Protein AF-A0AA94TQJ9-F1 (afdb_monomer)

Organism: NCBI:txid1716143

Sequence (52 aa):
MFELVIENKGAEYVAFTAEKKREVELVMQCHIRSLTDGLAYIREAKPEKEKK

Mean predicted aligned error: 6.35 Å

Structure (mmCIF, N/CA/C/O backbone):
data_AF-A0AA94TQJ9-F1
#
_entry.id   AF-A0AA94TQJ9-F1
#
loop_
_atom_site.group_PDB
_atom_site.id
_atom_site.type_symbol
_atom_site.label_atom_id
_atom_site.label_alt_id
_atom_site.label_comp_id
_atom_site.label_asym_id
_atom_site.label_entity_id
_atom_site.label_seq_id
_atom_site.pdbx_PDB_ins_code
_atom_site.Cartn_x
_atom_site.Cartn_y
_atom_site.Cartn_z
_atom_site.occupancy
_atom_site.B_iso_or_equiv
_atom_site.auth_seq_id
_atom_site.auth_comp_id
_atom_site.auth_asym_id
_atom_site.auth_atom_id
_atom_site.pdbx_PDB_model_num
ATOM 1 N N . MET A 1 1 ? -10.231 9.107 4.751 1.00 88.19 1 MET A N 1
ATOM 2 C CA . MET A 1 1 ? -9.785 7.788 4.273 1.00 88.19 1 MET A CA 1
ATOM 3 C C . MET A 1 1 ? -8.290 7.855 3.965 1.00 88.19 1 MET A C 1
ATOM 5 O O . MET A 1 1 ? -7.794 8.914 3.601 1.00 88.19 1 MET A O 1
ATOM 9 N N . PHE A 1 2 ? -7.549 6.772 4.166 1.00 92.00 2 PHE A N 1
ATOM 10 C CA . PHE A 1 2 ? -6.129 6.660 3.831 1.00 92.00 2 PHE A CA 1
ATOM 11 C C . PHE A 1 2 ? -5.971 5.711 2.646 1.00 92.00 2 PHE A C 1
ATOM 13 O O . PHE A 1 2 ? -6.622 4.669 2.595 1.00 92.00 2 PHE A O 1
ATOM 20 N N . GLU A 1 3 ? -5.090 6.060 1.721 1.00 93.31 3 GLU A N 1
ATOM 21 C CA . GLU A 1 3 ? -4.813 5.296 0.509 1.00 93.31 3 GLU A CA 1
ATOM 22 C C . GLU A 1 3 ? -3.349 4.861 0.501 1.00 93.31 3 GLU A C 1
ATOM 24 O O . GLU A 1 3 ? -2.458 5.650 0.817 1.00 93.31 3 GLU A O 1
ATOM 29 N N . LEU A 1 4 ? -3.094 3.610 0.130 1.00 92.81 4 LEU A N 1
ATOM 30 C CA . LEU A 1 4 ? -1.782 3.123 -0.265 1.00 92.81 4 LEU A CA 1
ATOM 31 C C . LEU A 1 4 ? -1.639 3.349 -1.763 1.00 92.81 4 LEU A C 1
ATOM 33 O O . LEU A 1 4 ? -2.361 2.736 -2.550 1.00 92.81 4 LEU A O 1
ATOM 37 N N . VAL A 1 5 ? -0.695 4.193 -2.149 1.00 92.44 5 VAL A N 1
ATOM 38 C CA . VAL A 1 5 ? -0.356 4.438 -3.548 1.00 92.44 5 VAL A CA 1
ATOM 39 C C . VAL A 1 5 ? 0.945 3.716 -3.857 1.00 92.44 5 VAL A C 1
ATOM 41 O O . VAL A 1 5 ? 1.897 3.797 -3.080 1.00 92.44 5 VAL A O 1
ATOM 44 N N . ILE A 1 6 ? 0.968 2.999 -4.977 1.00 91.69 6 ILE A N 1
ATOM 45 C CA . ILE A 1 6 ? 2.181 2.408 -5.536 1.00 91.69 6 ILE A CA 1
ATOM 46 C C . ILE A 1 6 ? 2.504 3.160 -6.823 1.00 91.69 6 ILE A C 1
ATOM 48 O O . ILE A 1 6 ? 1.696 3.201 -7.752 1.00 91.69 6 ILE A O 1
ATOM 52 N N . GLU A 1 7 ? 3.695 3.741 -6.874 1.00 90.94 7 GLU A N 1
ATOM 53 C CA . GLU A 1 7 ? 4.272 4.322 -8.079 1.00 90.94 7 GLU A CA 1
ATOM 54 C C . GLU A 1 7 ? 5.232 3.318 -8.717 1.00 90.94 7 GLU A C 1
ATOM 56 O O . GLU A 1 7 ? 6.235 2.929 -8.119 1.00 90.94 7 GLU A O 1
ATOM 61 N N . ASN A 1 8 ? 4.955 2.900 -9.949 1.00 89.75 8 ASN A N 1
ATOM 62 C CA . ASN A 1 8 ? 5.837 2.026 -10.714 1.00 89.75 8 ASN A CA 1
ATOM 63 C C . ASN A 1 8 ? 6.070 2.612 -12.112 1.00 89.75 8 ASN A C 1
ATOM 65 O O . ASN A 1 8 ? 5.129 2.797 -12.881 1.00 89.75 8 ASN A O 1
ATOM 69 N N . LYS A 1 9 ? 7.334 2.911 -12.446 1.00 86.25 9 LYS A N 1
ATOM 70 C CA . LYS A 1 9 ? 7.762 3.444 -13.758 1.00 86.25 9 LYS A CA 1
ATOM 71 C C . LYS A 1 9 ? 6.949 4.667 -14.227 1.00 86.25 9 LYS A C 1
ATOM 73 O O . LYS A 1 9 ? 6.618 4.777 -15.404 1.00 86.25 9 LYS A O 1
ATOM 78 N N . GLY A 1 10 ? 6.631 5.582 -13.307 1.00 85.62 10 GLY A N 1
ATOM 79 C CA . GLY A 1 10 ? 5.876 6.809 -13.593 1.00 85.62 10 GLY A CA 1
ATOM 80 C C . GLY A 1 10 ? 4.357 6.628 -13.687 1.00 85.62 10 GLY A C 1
ATOM 81 O O . GLY A 1 10 ? 3.654 7.593 -13.975 1.00 85.62 10 GLY A O 1
ATOM 82 N N . ALA A 1 11 ? 3.841 5.419 -13.443 1.00 88.00 11 ALA A N 1
ATOM 83 C CA . ALA A 1 11 ? 2.417 5.165 -13.273 1.00 88.00 11 ALA A CA 1
ATOM 84 C C . ALA A 1 11 ? 2.091 5.011 -11.783 1.00 88.00 11 ALA A C 1
ATOM 86 O O . ALA A 1 11 ? 2.661 4.158 -11.101 1.00 88.00 11 ALA A O 1
ATOM 87 N N . GLU A 1 12 ? 1.157 5.818 -11.288 1.00 91.31 12 GLU A N 1
ATOM 88 C CA . GLU A 1 12 ? 0.611 5.694 -9.937 1.00 91.31 12 GLU A CA 1
ATOM 89 C C . GLU A 1 12 ? -0.707 4.922 -9.970 1.00 91.31 12 GLU A C 1
ATOM 91 O O . GLU A 1 12 ? -1.567 5.177 -10.816 1.00 91.31 12 GLU A O 1
ATOM 96 N N . TYR A 1 13 ? -0.899 4.014 -9.016 1.00 90.25 13 TYR A N 1
ATOM 97 C CA . TYR A 1 13 ? -2.200 3.400 -8.770 1.00 90.25 13 TYR A CA 1
ATOM 98 C C . TYR A 1 13 ? -2.459 3.220 -7.276 1.00 90.25 13 TYR A C 1
ATOM 100 O O . TYR A 1 13 ? -1.542 3.038 -6.472 1.00 90.25 13 TYR A O 1
ATOM 108 N N . VAL A 1 14 ? -3.737 3.271 -6.902 1.00 91.50 14 VAL A N 1
ATOM 109 C CA . VAL A 1 14 ? -4.181 3.015 -5.531 1.00 91.50 14 VAL A CA 1
ATOM 110 C C . VAL A 1 14 ? -4.271 1.507 -5.330 1.00 91.50 14 VAL A C 1
ATOM 112 O O . VAL A 1 14 ? -5.059 0.826 -5.982 1.00 91.50 14 VAL A O 1
ATOM 115 N N . ALA A 1 15 ? -3.441 0.982 -4.438 1.00 89.75 15 ALA A N 1
ATOM 116 C CA . ALA A 1 15 ? -3.330 -0.444 -4.163 1.00 89.75 15 ALA A CA 1
ATOM 117 C C . ALA A 1 15 ? -4.253 -0.907 -3.032 1.00 89.75 15 ALA A C 1
ATOM 119 O O . ALA A 1 15 ? -4.674 -2.061 -3.001 1.00 89.75 15 ALA A O 1
ATOM 120 N N . PHE A 1 16 ? -4.545 -0.020 -2.080 1.00 91.94 16 PHE A N 1
ATOM 121 C CA . PHE A 1 16 ? -5.380 -0.323 -0.923 1.00 91.94 16 PHE A CA 1
ATOM 122 C C . PHE A 1 16 ? -5.955 0.962 -0.329 1.00 91.94 16 PHE A C 1
ATOM 124 O O . PHE A 1 16 ? -5.275 1.985 -0.316 1.00 91.94 16 PHE A O 1
ATOM 131 N N . THR A 1 17 ? -7.175 0.918 0.201 1.00 92.81 17 THR A N 1
ATOM 132 C CA . THR A 1 17 ? -7.786 2.045 0.916 1.00 92.81 17 THR A CA 1
ATOM 133 C C . THR A 1 17 ? -8.391 1.571 2.231 1.00 92.81 17 THR A C 1
ATOM 135 O O . THR A 1 17 ? -8.974 0.491 2.309 1.00 92.81 17 THR A O 1
ATOM 138 N N . ALA A 1 18 ? -8.232 2.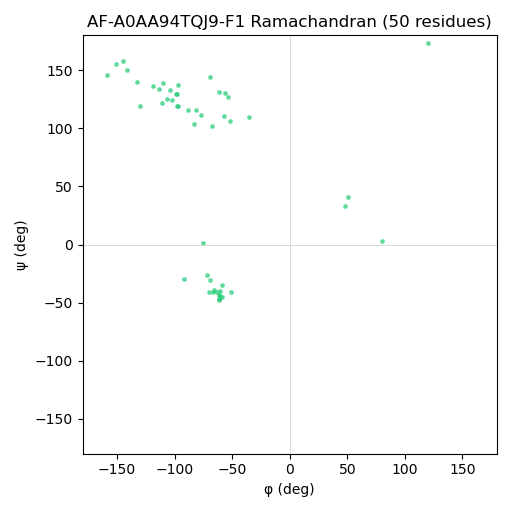366 3.288 1.00 93.25 18 ALA A N 1
ATOM 139 C CA . ALA A 1 18 ? -8.814 2.076 4.594 1.00 93.25 18 ALA A CA 1
ATOM 140 C C . ALA A 1 18 ? -9.112 3.351 5.384 1.00 93.25 18 ALA A C 1
ATOM 142 O O . ALA A 1 18 ? -8.469 4.385 5.216 1.00 93.25 18 ALA A O 1
ATOM 143 N N . GLU A 1 19 ? -10.062 3.278 6.313 1.00 91.56 19 GLU A N 1
ATOM 144 C CA . GLU A 1 19 ? -10.372 4.401 7.210 1.00 91.56 19 GLU A CA 1
ATOM 145 C C . GLU A 1 19 ? -9.283 4.632 8.264 1.00 91.56 19 GLU A C 1
ATOM 147 O O . GLU A 1 19 ? -9.096 5.746 8.754 1.00 91.56 19 GLU A O 1
ATOM 152 N N . LYS A 1 20 ? -8.531 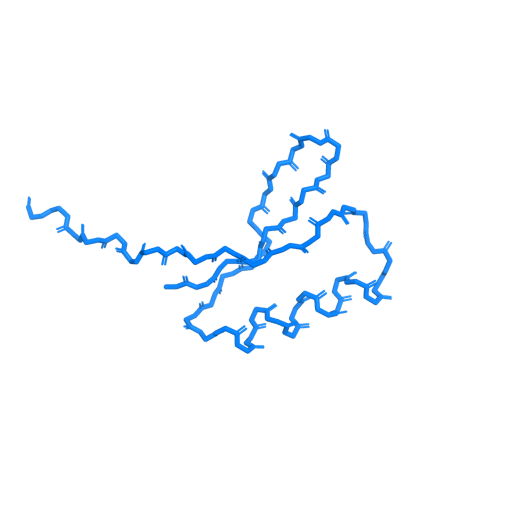3.583 8.612 1.00 91.88 20 LYS A N 1
ATOM 153 C CA . LYS A 1 20 ? -7.486 3.632 9.636 1.00 91.88 20 LYS A CA 1
ATOM 154 C C . LYS A 1 20 ? -6.106 3.596 8.997 1.00 91.88 20 LYS A C 1
ATOM 156 O O . LYS A 1 20 ? -5.745 2.623 8.342 1.00 91.88 20 LYS A O 1
ATOM 161 N N . LYS A 1 21 ? -5.273 4.591 9.317 1.00 90.75 21 LYS A N 1
ATOM 162 C CA . LYS A 1 21 ? -3.876 4.670 8.857 1.00 90.75 21 LYS A CA 1
ATOM 163 C C . LYS A 1 21 ? -3.075 3.387 9.117 1.00 90.75 21 LYS A C 1
ATOM 165 O O . LYS A 1 21 ? -2.342 2.941 8.245 1.00 90.75 21 LYS A O 1
ATOM 170 N N . ARG A 1 22 ? -3.264 2.766 10.289 1.00 93.56 22 ARG A N 1
ATOM 171 C CA . ARG A 1 22 ? -2.554 1.536 10.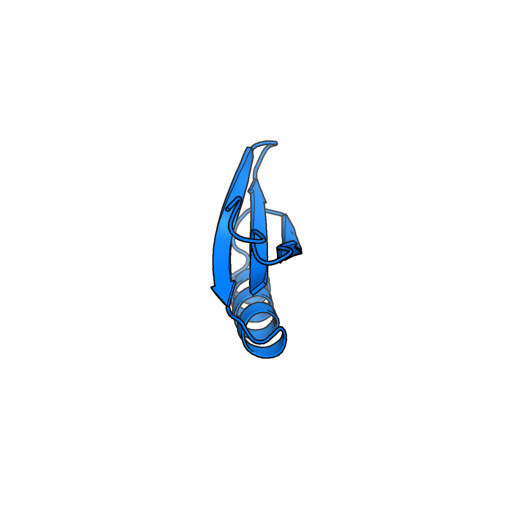690 1.00 93.56 22 ARG A CA 1
ATOM 172 C C . ARG A 1 22 ? -2.776 0.365 9.732 1.00 93.56 22 ARG A C 1
ATOM 174 O O . ARG A 1 22 ? -1.872 -0.439 9.544 1.00 93.56 22 ARG A O 1
ATOM 181 N N . GLU A 1 23 ? -3.967 0.257 9.145 1.00 92.94 23 GLU A N 1
ATOM 182 C CA . GLU A 1 23 ? -4.277 -0.814 8.191 1.00 92.94 23 GLU A CA 1
ATOM 183 C C . GLU A 1 23 ? -3.503 -0.600 6.885 1.00 92.94 23 GLU A C 1
ATOM 185 O O . GLU A 1 23 ? -2.901 -1.532 6.361 1.00 92.94 23 GLU A O 1
ATOM 190 N N . VAL A 1 24 ? -3.414 0.649 6.424 1.00 93.69 24 VAL A N 1
ATOM 191 C CA . VAL A 1 24 ? -2.630 1.027 5.240 1.00 93.69 24 VAL A CA 1
ATOM 192 C C . V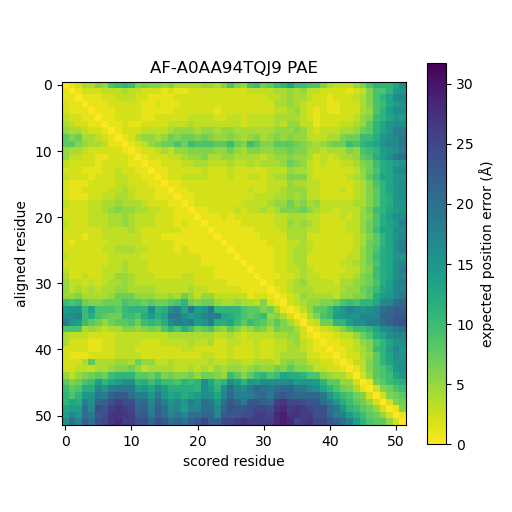AL A 1 24 ? -1.124 0.845 5.473 1.00 93.69 24 VAL A C 1
ATOM 194 O O . VAL A 1 24 ? -0.425 0.319 4.609 1.00 93.69 24 VAL A O 1
ATOM 197 N N . GLU A 1 25 ? -0.620 1.206 6.658 1.00 94.06 25 GLU A N 1
ATOM 198 C CA . GLU A 1 25 ? 0.784 1.001 7.052 1.00 94.06 25 GLU A CA 1
ATOM 199 C C . GLU A 1 25 ? 1.178 -0.481 7.061 1.00 94.06 25 GLU A C 1
ATOM 201 O O . GLU A 1 25 ? 2.270 -0.828 6.609 1.00 94.06 25 GLU A O 1
ATOM 206 N N . LEU A 1 26 ? 0.290 -1.364 7.531 1.00 94.12 26 LEU A N 1
ATOM 207 C CA . LEU A 1 26 ? 0.526 -2.808 7.522 1.00 94.12 26 LEU A CA 1
ATOM 208 C C . LEU A 1 26 ? 0.695 -3.334 6.089 1.00 94.12 26 LEU A C 1
ATOM 210 O O . LEU A 1 26 ? 1.649 -4.059 5.804 1.00 94.12 26 LEU A O 1
ATOM 214 N N . VAL A 1 27 ? -0.199 -2.939 5.177 1.00 91.00 27 VAL A N 1
ATOM 215 C CA . VAL A 1 27 ? -0.135 -3.360 3.768 1.00 91.00 27 VAL A CA 1
ATOM 216 C C . VAL A 1 27 ? 1.110 -2.788 3.083 1.00 91.00 27 VAL A C 1
ATOM 218 O O . VAL A 1 27 ? 1.790 -3.512 2.355 1.00 91.00 27 VAL A O 1
ATOM 221 N N . MET A 1 28 ? 1.481 -1.538 3.380 1.00 92.00 28 MET A N 1
ATOM 222 C CA . MET A 1 28 ? 2.727 -0.928 2.903 1.00 92.00 28 MET A CA 1
ATOM 223 C C . MET A 1 28 ? 3.960 -1.729 3.347 1.00 92.00 28 MET A C 1
ATOM 225 O O . MET A 1 28 ? 4.842 -2.011 2.539 1.00 92.00 28 MET A O 1
ATOM 229 N N . GLN A 1 29 ? 4.022 -2.147 4.616 1.00 92.44 29 GLN A N 1
ATOM 230 C CA . GLN A 1 29 ? 5.128 -2.966 5.122 1.00 92.44 29 GLN A CA 1
ATOM 231 C C . GLN A 1 29 ? 5.203 -4.333 4.435 1.00 92.44 29 GLN A C 1
ATOM 233 O O . GLN A 1 29 ? 6.301 -4.789 4.116 1.00 92.44 29 GLN A O 1
ATOM 238 N N . CYS A 1 30 ? 4.062 -4.981 4.186 1.00 90.69 30 CYS A N 1
ATOM 239 C CA . CYS A 1 30 ? 4.015 -6.223 3.415 1.00 90.69 30 CYS A CA 1
ATOM 240 C C . CYS A 1 30 ? 4.534 -6.019 1.986 1.00 90.69 30 CYS A C 1
ATOM 242 O O . CYS A 1 30 ? 5.337 -6.820 1.513 1.00 90.69 30 CYS A O 1
ATOM 244 N N . HIS A 1 31 ? 4.138 -4.925 1.331 1.00 87.56 31 HIS A N 1
ATOM 245 C CA . HIS A 1 31 ? 4.588 -4.588 -0.018 1.00 87.56 31 HIS A CA 1
ATOM 246 C C . HIS A 1 31 ? 6.109 -4.373 -0.089 1.00 87.56 31 HIS A C 1
ATOM 248 O O . HIS A 1 31 ? 6.770 -4.982 -0.933 1.00 87.56 31 HIS A O 1
ATOM 254 N N . ILE A 1 32 ? 6.668 -3.590 0.846 1.00 86.75 32 ILE A N 1
ATOM 255 C CA . ILE A 1 32 ? 8.116 -3.342 0.966 1.00 86.75 32 ILE A CA 1
ATOM 256 C C . ILE A 1 32 ? 8.874 -4.655 1.211 1.00 86.75 32 ILE A C 1
ATOM 258 O O . ILE A 1 32 ? 9.906 -4.910 0.593 1.00 86.75 32 ILE A O 1
ATOM 262 N N . ARG A 1 33 ? 8.364 -5.516 2.103 1.00 86.75 33 ARG A N 1
ATOM 263 C CA . ARG A 1 33 ? 8.998 -6.804 2.440 1.00 86.75 33 ARG A CA 1
ATOM 264 C C . ARG A 1 33 ? 8.954 -7.820 1.308 1.00 86.75 33 ARG A C 1
ATOM 266 O O . ARG A 1 33 ? 9.855 -8.644 1.215 1.00 86.75 33 ARG A O 1
ATOM 273 N N . SER A 1 34 ? 7.929 -7.765 0.466 1.00 83.75 34 SER A N 1
ATOM 274 C CA . SER A 1 34 ? 7.805 -8.635 -0.701 1.00 83.75 34 SER A CA 1
ATOM 275 C C . SER A 1 34 ? 8.745 -8.230 -1.851 1.00 83.75 34 SER A C 1
ATOM 277 O O . SER A 1 34 ? 8.705 -8.879 -2.894 1.00 83.75 34 SER A O 1
ATOM 279 N N . LEU A 1 35 ? 9.579 -7.185 -1.682 1.00 69.31 35 LEU A N 1
ATOM 280 C CA . LEU A 1 35 ? 10.429 -6.601 -2.736 1.00 69.31 35 LEU A CA 1
ATOM 281 C C . LEU A 1 35 ? 9.645 -6.343 -4.032 1.00 69.31 35 LEU A C 1
ATOM 283 O O . LEU A 1 35 ? 10.160 -6.501 -5.135 1.00 69.31 35 LEU A O 1
ATOM 287 N N . THR A 1 36 ? 8.366 -6.004 -3.883 1.00 72.00 36 THR A N 1
ATOM 288 C CA . THR A 1 36 ? 7.475 -5.772 -5.014 1.00 72.00 36 THR A CA 1
ATOM 289 C C . THR A 1 36 ?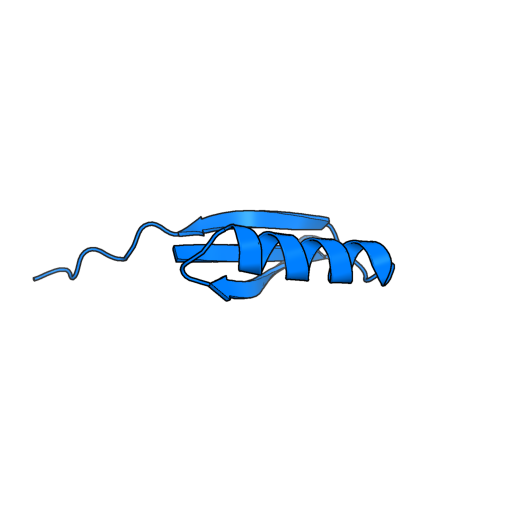 7.894 -4.485 -5.725 1.00 72.00 36 THR A C 1
ATOM 291 O O . THR A 1 36 ? 8.327 -3.537 -5.073 1.00 72.00 36 THR A O 1
ATOM 294 N N . ASP A 1 37 ? 7.770 -4.446 -7.052 1.00 74.44 37 ASP A N 1
ATOM 295 C CA . ASP A 1 37 ? 8.178 -3.287 -7.850 1.00 74.44 37 ASP A CA 1
ATOM 296 C C . ASP A 1 37 ? 7.401 -2.012 -7.480 1.00 74.44 37 ASP A C 1
ATOM 298 O O . ASP A 1 37 ? 6.166 -1.997 -7.494 1.00 74.44 37 ASP A O 1
ATOM 302 N N . GLY A 1 38 ? 8.142 -0.921 -7.267 1.00 83.00 38 GLY A N 1
ATOM 303 C CA . GLY A 1 38 ? 7.607 0.432 -7.121 1.00 83.00 38 GLY A CA 1
ATOM 304 C C . GLY A 1 38 ? 7.924 1.114 -5.787 1.00 83.00 38 GLY A C 1
ATOM 305 O O . GLY A 1 38 ? 8.499 0.533 -4.869 1.00 83.00 38 GLY A O 1
ATOM 306 N N . LEU A 1 39 ? 7.558 2.390 -5.696 1.00 88.50 39 LEU A N 1
ATOM 307 C CA . LEU A 1 39 ? 7.585 3.195 -4.478 1.00 88.50 39 LEU A CA 1
ATOM 308 C C . LEU A 1 39 ? 6.188 3.192 -3.855 1.00 88.50 39 LEU A C 1
ATOM 310 O O . LEU A 1 39 ? 5.230 3.646 -4.474 1.00 88.50 39 LEU A O 1
ATOM 314 N N . ALA A 1 40 ? 6.076 2.691 -2.626 1.00 90.94 40 ALA A N 1
ATOM 315 C CA . ALA A 1 40 ? 4.827 2.698 -1.874 1.00 90.94 40 ALA A CA 1
ATOM 316 C C . ALA A 1 40 ? 4.790 3.866 -0.885 1.00 90.94 40 ALA A C 1
ATOM 318 O O . ALA A 1 40 ? 5.714 4.039 -0.087 1.00 90.94 40 ALA A O 1
ATOM 319 N N . TYR A 1 41 ? 3.710 4.643 -0.902 1.00 91.00 41 TYR A N 1
ATOM 320 C CA . TYR A 1 41 ? 3.498 5.736 0.043 1.00 91.00 41 TYR A CA 1
ATOM 321 C C . TYR A 1 41 ? 2.020 5.890 0.409 1.00 91.00 41 TYR A C 1
ATOM 323 O O . TYR A 1 41 ? 1.123 5.444 -0.306 1.00 91.00 41 TYR A O 1
ATOM 331 N N . ILE A 1 42 ? 1.762 6.514 1.559 1.00 92.94 42 ILE A N 1
ATOM 332 C CA . ILE A 1 42 ? 0.407 6.711 2.080 1.00 92.94 42 ILE A CA 1
ATOM 333 C C . ILE A 1 42 ? -0.075 8.113 1.724 1.00 92.94 42 ILE A C 1
ATOM 335 O O . ILE A 1 42 ? 0.607 9.099 2.006 1.00 92.94 42 ILE A O 1
ATOM 339 N N . ARG A 1 43 ? -1.273 8.201 1.149 1.00 92.56 43 ARG A N 1
ATOM 340 C CA . ARG A 1 43 ? -1.960 9.449 0.813 1.00 92.56 43 ARG A CA 1
ATOM 341 C C . ARG A 1 43 ? -3.212 9.595 1.677 1.00 92.56 43 ARG A C 1
ATOM 343 O O . ARG A 1 43 ? -3.982 8.654 1.845 1.00 92.56 43 ARG A O 1
ATOM 350 N N . GLU A 1 44 ? -3.421 10.779 2.247 1.00 90.69 44 GLU A N 1
ATOM 351 C CA . GLU A 1 44 ? -4.669 11.107 2.941 1.00 90.69 44 GLU A CA 1
ATOM 352 C C . GLU A 1 44 ? -5.715 11.563 1.923 1.00 90.69 44 GLU A C 1
ATOM 354 O O . GLU A 1 44 ? -5.675 12.694 1.433 1.00 90.69 44 GLU A O 1
ATOM 359 N N . ALA A 1 45 ? -6.669 10.687 1.614 1.00 82.75 45 ALA A N 1
ATOM 360 C CA . ALA A 1 45 ? -7.861 11.070 0.879 1.00 82.75 45 ALA A CA 1
ATOM 361 C C . ALA A 1 45 ? -8.813 11.788 1.841 1.00 82.75 45 ALA A C 1
ATOM 363 O O . ALA A 1 45 ? -9.389 11.198 2.772 1.00 82.75 45 ALA A O 1
ATOM 364 N N . LYS A 1 46 ? -8.983 13.098 1.622 1.00 73.44 46 LYS A N 1
ATOM 365 C CA . LYS A 1 46 ? -10.081 13.834 2.251 1.00 73.44 46 LYS A CA 1
ATOM 366 C C . LYS A 1 46 ? -11.373 13.118 1.853 1.00 73.44 46 LYS A C 1
ATOM 368 O O . LYS A 1 46 ? -11.530 12.851 0.663 1.00 73.44 46 LYS A O 1
ATOM 373 N N . PRO A 1 47 ? -12.273 12.798 2.801 1.00 59.50 47 PRO A N 1
ATOM 374 C CA . PRO A 1 47 ? -13.584 12.299 2.421 1.00 59.50 47 PRO A CA 1
ATOM 375 C C . PRO A 1 47 ? -14.171 13.324 1.456 1.00 59.50 47 PRO A C 1
ATOM 377 O O . PRO A 1 47 ? -14.143 14.526 1.756 1.00 59.50 47 PRO A O 1
ATOM 380 N N . GLU A 1 48 ? -14.610 12.875 0.279 1.00 56.50 48 GLU A N 1
ATOM 381 C CA . GLU A 1 48 ? -15.417 13.712 -0.594 1.00 56.50 48 GLU A CA 1
ATOM 382 C C . GLU A 1 48 ? -16.563 14.221 0.273 1.00 56.50 48 GLU A C 1
ATOM 384 O O . GLU A 1 48 ?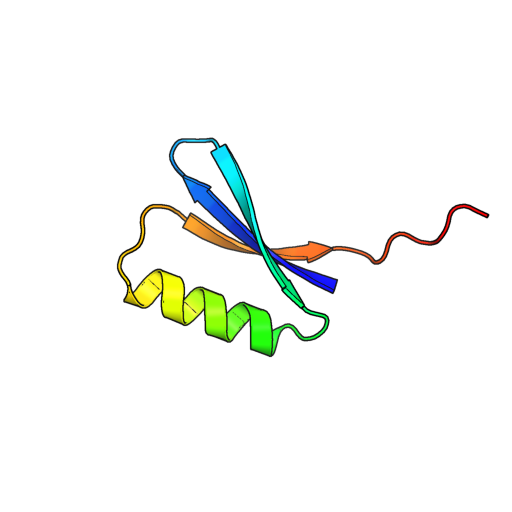 -17.443 13.470 0.689 1.00 56.50 48 GLU A O 1
ATOM 389 N N . LYS A 1 49 ? -16.506 15.506 0.640 1.00 47.97 49 LYS A N 1
ATOM 390 C CA . LYS A 1 49 ? -17.691 16.193 1.120 1.00 47.97 49 LYS A CA 1
ATOM 391 C C . LYS A 1 49 ? -18.686 16.035 -0.012 1.00 47.97 49 LYS A C 1
ATOM 393 O O . LYS A 1 49 ? -18.455 16.615 -1.074 1.00 47.97 49 LYS A O 1
ATOM 398 N N . GLU A 1 50 ? -19.725 15.239 0.225 1.00 46.50 50 GLU A N 1
ATOM 399 C CA . GLU A 1 50 ? -20.928 15.184 -0.593 1.00 46.50 50 GLU A CA 1
ATOM 400 C C . GLU A 1 50 ? -21.219 16.599 -1.095 1.00 46.50 50 GLU A C 1
ATOM 402 O O . GLU A 1 50 ? -21.530 17.514 -0.320 1.00 46.50 50 GLU A O 1
ATOM 407 N N . LYS A 1 51 ? -21.026 16.814 -2.398 1.00 43.12 51 LYS A N 1
ATOM 408 C CA . LYS A 1 51 ? -21.593 17.983 -3.052 1.00 43.12 51 LYS A CA 1
ATOM 409 C C . LYS A 1 51 ? -23.102 17.758 -3.032 1.00 43.12 51 LYS A C 1
ATOM 411 O O . LYS A 1 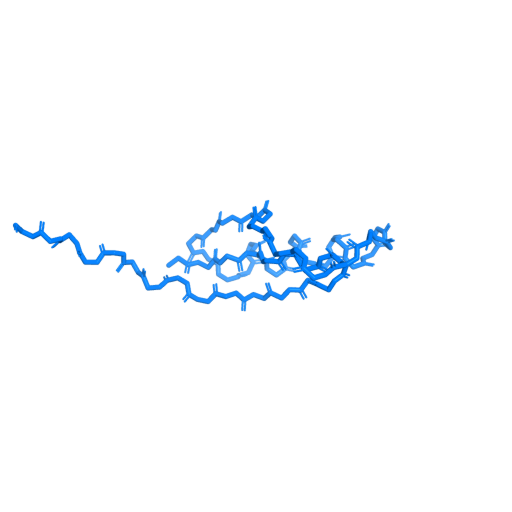51 ? -23.604 16.914 -3.766 1.00 43.12 51 LYS A O 1
ATOM 416 N N . LYS A 1 52 ? -23.737 18.460 -2.093 1.00 38.62 52 LYS A N 1
ATOM 417 C CA . LYS A 1 52 ? -25.176 18.704 -1.965 1.00 38.62 52 LYS A CA 1
ATOM 418 C C . LYS A 1 52 ? -25.856 18.972 -3.303 1.00 38.62 52 LYS A C 1
ATOM 420 O O . LYS A 1 52 ? -25.234 19.686 -4.123 1.00 38.62 52 LYS A O 1
#

Foldseek 3Di:
DKFKWWDAPNDIDTPDDDPDPVVSVVVQVVCVVVVHGGDIDMDDDDPPPPPD

Radius of gyration: 12.15 Å; Cα contacts (8 Å, |Δi|>4): 77; chains: 1; bounding box: 36×27×24 Å

Secondary structure (DSSP, 8-state):
-EEEEEEETTEEEEEEEESSHHHHHHHHHHHHHTT-SSEEEEEE--------

pLDDT: mean 84.21, std 14.18, range [38.62, 94.12]

Nearest PDB structures (foldseek):
  3pni-assembly1_A  TM=3.911E-01  e=1.132E+00  Pyrococcus furiosus
  6v67-assembly1_A  TM=4.945E-01  e=5.703E+00  synthetic construct

Solvent-accessible surface area (backbone atoms only — not comparable to full-atom values): 3142 Å² total; per-residue (Å²): 68,29,32,26,34,36,36,42,98,90,44,75,46,80,77,45,75,34,83,47,60,69,61,41,51,51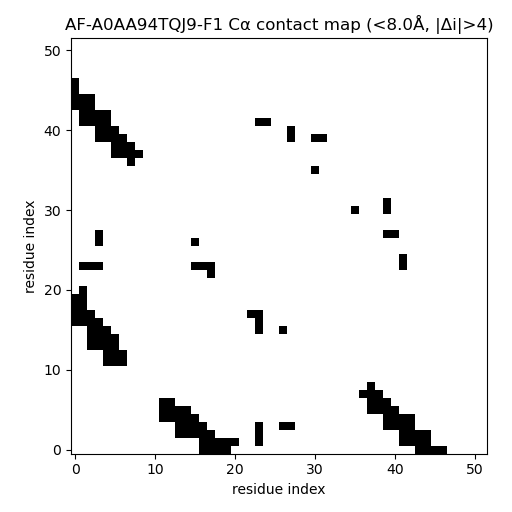,52,48,51,52,4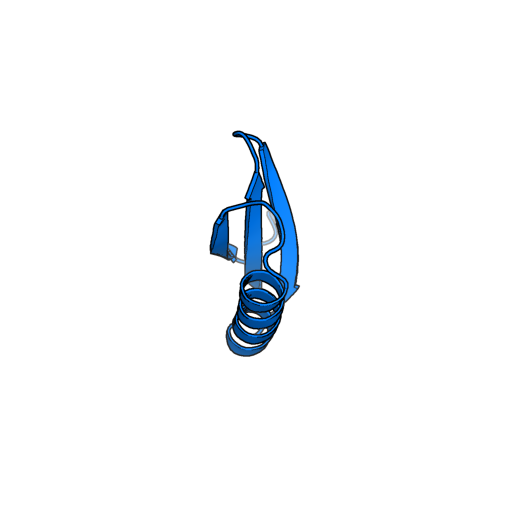4,62,72,64,69,52,88,53,52,74,48,81,43,81,45,73,70,77,73,78,82,126